Protein AF-A0A832W594-F1 (afdb_monomer)

Structure (mmCIF, N/CA/C/O backbone):
data_AF-A0A832W594-F1
#
_entry.id   AF-A0A832W594-F1
#
loop_
_atom_site.group_PDB
_atom_site.id
_atom_site.type_symbol
_atom_site.label_atom_id
_atom_site.label_alt_id
_atom_site.label_comp_id
_atom_site.label_asym_id
_atom_site.label_entity_id
_atom_site.label_seq_id
_atom_site.pdbx_PDB_ins_code
_atom_site.Cartn_x
_atom_site.Cartn_y
_atom_site.Cartn_z
_atom_site.occupancy
_atom_site.B_iso_or_equiv
_atom_site.auth_seq_id
_atom_site.auth_comp_id
_atom_site.auth_asym_id
_atom_site.auth_atom_id
_atom_site.pdbx_PDB_model_num
ATOM 1 N N . MET A 1 1 ? -27.368 4.954 18.594 1.00 45.09 1 MET A N 1
ATOM 2 C CA . MET A 1 1 ? -26.219 4.328 17.899 1.00 45.09 1 MET A CA 1
ATOM 3 C C . MET A 1 1 ? -24.942 4.750 18.614 1.00 45.09 1 MET A C 1
ATOM 5 O O . MET A 1 1 ? -24.707 5.948 18.713 1.00 45.09 1 MET A O 1
ATOM 9 N N . ARG A 1 2 ? -24.159 3.817 19.179 1.00 53.50 2 ARG A N 1
ATOM 10 C CA . ARG A 1 2 ? -22.839 4.149 19.746 1.00 53.50 2 ARG A CA 1
ATOM 11 C C . ARG A 1 2 ? -21.873 4.389 18.586 1.00 53.50 2 ARG A C 1
ATOM 13 O O . ARG A 1 2 ? -21.772 3.566 17.685 1.00 53.50 2 ARG A O 1
ATOM 20 N N . LYS A 1 3 ? -21.232 5.554 18.578 1.00 55.00 3 LYS A N 1
ATOM 21 C CA . LYS A 1 3 ? -20.225 5.933 17.589 1.00 55.00 3 LYS A CA 1
ATOM 22 C C . LYS A 1 3 ? -18.948 5.173 17.960 1.00 55.00 3 LYS A C 1
ATOM 24 O O . LYS A 1 3 ? -18.314 5.530 18.948 1.00 55.00 3 LYS A O 1
ATOM 29 N N . ASN A 1 4 ? -18.628 4.090 17.252 1.00 63.75 4 ASN A N 1
ATOM 30 C CA . ASN A 1 4 ? -17.365 3.381 17.467 1.00 63.75 4 ASN A CA 1
ATOM 31 C C . ASN A 1 4 ? -16.218 4.357 17.176 1.00 63.75 4 ASN A C 1
ATOM 33 O O . ASN A 1 4 ? -16.159 4.969 16.107 1.00 63.75 4 ASN A O 1
ATOM 37 N N . SER A 1 5 ? -15.368 4.575 18.176 1.00 72.69 5 SER A N 1
ATOM 38 C CA . SER A 1 5 ? -14.233 5.490 18.106 1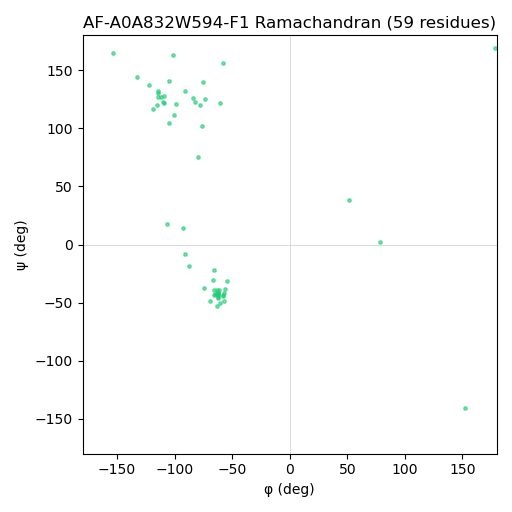.00 72.69 5 SER A CA 1
ATOM 39 C C . SER A 1 5 ? -13.082 4.805 17.372 1.00 72.69 5 SER A C 1
ATOM 41 O O . SER A 1 5 ? -12.117 4.370 17.998 1.00 72.69 5 SER A O 1
ATOM 43 N N . MET A 1 6 ? -13.187 4.702 16.046 1.00 86.62 6 MET A N 1
ATOM 44 C CA . MET A 1 6 ? -12.079 4.242 15.216 1.00 86.62 6 MET A CA 1
ATOM 45 C C . MET A 1 6 ? -11.068 5.379 15.030 1.00 86.62 6 MET A C 1
ATOM 47 O O . MET A 1 6 ? -11.390 6.418 14.449 1.00 86.62 6 MET A O 1
ATOM 51 N N . THR A 1 7 ? -9.831 5.154 15.461 1.00 93.19 7 THR A N 1
ATOM 52 C CA . THR A 1 7 ? -8.707 6.076 15.265 1.00 93.19 7 THR A CA 1
ATOM 53 C C . THR A 1 7 ? -7.734 5.482 14.255 1.00 93.19 7 THR A C 1
ATOM 55 O O . THR A 1 7 ? -7.279 4.348 14.415 1.00 93.19 7 THR A O 1
ATOM 58 N N . ILE A 1 8 ? -7.398 6.256 13.222 1.00 91.31 8 ILE A N 1
ATOM 59 C CA . ILE A 1 8 ? -6.400 5.890 12.212 1.00 91.31 8 ILE A CA 1
ATOM 60 C C . ILE A 1 8 ? -5.169 6.775 12.405 1.00 91.31 8 ILE A C 1
ATOM 62 O O . ILE A 1 8 ? -5.254 7.997 12.304 1.00 91.31 8 ILE A O 1
ATOM 66 N N . GLU A 1 9 ? -4.022 6.149 12.638 1.00 91.44 9 GLU A N 1
ATOM 67 C CA . GLU A 1 9 ? -2.718 6.791 12.785 1.00 91.44 9 GLU A CA 1
ATOM 68 C C . GLU A 1 9 ? -1.812 6.367 11.619 1.00 91.44 9 GLU A C 1
ATOM 70 O O . GLU A 1 9 ? -1.718 5.182 11.286 1.00 91.44 9 GLU A O 1
ATOM 75 N N . LYS A 1 10 ? -1.147 7.330 10.970 1.00 87.62 10 LYS A N 1
ATOM 76 C CA . LYS A 1 10 ? -0.136 7.034 9.945 1.00 87.62 10 LYS A CA 1
ATOM 77 C C . LYS A 1 10 ? 1.198 6.758 10.626 1.00 87.62 10 LYS A C 1
ATOM 79 O O . LYS A 1 10 ? 1.686 7.593 11.379 1.00 87.62 10 LYS A O 1
ATOM 84 N N . LEU A 1 11 ? 1.796 5.617 10.312 1.00 85.19 11 LEU A N 1
ATOM 85 C CA . LEU A 1 11 ? 3.136 5.244 10.744 1.00 85.19 11 LEU A CA 1
ATOM 86 C C . LEU A 1 11 ? 4.127 5.461 9.595 1.00 85.19 11 LEU A C 1
ATOM 88 O O . LEU A 1 11 ? 3.736 5.538 8.432 1.00 85.19 11 LEU A O 1
ATOM 92 N N . HIS A 1 12 ? 5.423 5.497 9.910 1.00 80.69 12 HIS A N 1
ATOM 93 C CA . HIS A 1 12 ? 6.471 5.542 8.885 1.00 80.69 12 HIS A CA 1
ATOM 94 C C . HIS A 1 12 ? 6.371 4.363 7.898 1.00 80.69 12 HIS A C 1
ATOM 96 O O . HIS A 1 12 ? 6.556 4.551 6.704 1.00 80.69 12 HIS A O 1
ATOM 102 N N . SER A 1 13 ? 6.029 3.170 8.391 1.00 82.00 13 SER A N 1
ATOM 103 C CA . SER A 1 13 ? 5.970 1.925 7.619 1.00 82.00 13 SER A CA 1
ATOM 104 C C . SER A 1 13 ? 4.546 1.436 7.330 1.00 82.00 13 SER A C 1
ATOM 106 O O . SER A 1 13 ? 4.362 0.257 7.027 1.00 82.00 13 SER A O 1
ATOM 108 N N . GLY A 1 14 ? 3.524 2.291 7.462 1.00 86.12 14 GLY A N 1
ATOM 109 C CA . GLY A 1 14 ? 2.143 1.893 7.183 1.00 86.12 14 GLY A CA 1
ATOM 110 C C . GLY A 1 14 ? 1.079 2.662 7.962 1.00 86.12 14 GLY A C 1
ATOM 111 O O . GLY A 1 14 ? 1.175 3.875 8.145 1.00 86.1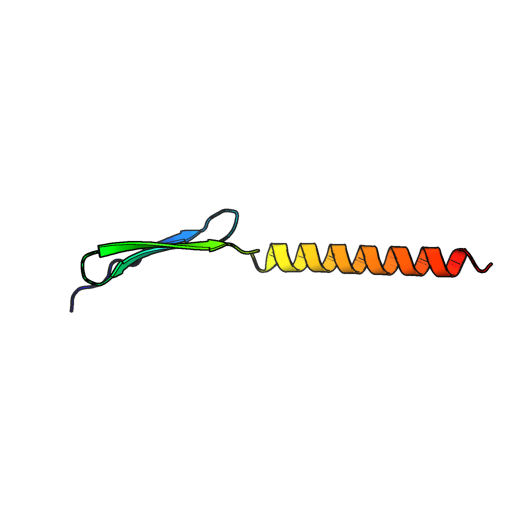2 14 GLY A O 1
ATOM 112 N N . ILE A 1 15 ? 0.032 1.964 8.405 1.00 90.25 15 ILE A N 1
ATOM 113 C CA . ILE A 1 15 ? -1.076 2.548 9.176 1.00 90.25 15 ILE A CA 1
ATOM 114 C C . ILE A 1 15 ? -1.402 1.698 10.405 1.00 90.25 15 ILE A C 1
ATOM 116 O O . ILE A 1 15 ? -1.369 0.467 10.357 1.00 90.25 15 ILE A O 1
ATOM 120 N N . LYS A 1 16 ? -1.763 2.362 11.500 1.00 92.12 16 LYS A N 1
ATOM 121 C CA . LYS A 1 16 ? -2.301 1.740 12.708 1.00 92.12 16 LYS A CA 1
ATOM 122 C C . LYS A 1 16 ? -3.761 2.129 12.859 1.00 92.12 16 LYS A C 1
ATOM 124 O O . LYS A 1 16 ? -4.104 3.309 12.853 1.00 92.12 16 LYS A O 1
ATOM 129 N N . ILE A 1 17 ? -4.617 1.129 13.013 1.00 93.31 17 ILE A N 1
ATOM 130 C CA . ILE A 1 17 ? -6.040 1.308 13.294 1.00 93.31 17 ILE A CA 1
ATOM 131 C C . ILE A 1 17 ? -6.294 0.845 14.723 1.00 93.31 17 ILE A C 1
ATOM 133 O O . ILE A 1 17 ? -5.999 -0.302 15.062 1.00 93.31 17 ILE A O 1
ATOM 137 N N . SER A 1 18 ? -6.836 1.733 15.550 1.00 94.75 18 SER A N 1
ATOM 138 C CA . SER A 1 18 ? -7.262 1.427 16.919 1.00 94.75 18 SER A CA 1
ATOM 139 C C . SER A 1 18 ? -8.777 1.566 17.008 1.00 94.75 18 SER A C 1
ATOM 141 O O . SER A 1 18 ? -9.314 2.567 16.536 1.00 94.75 18 SER A O 1
ATOM 143 N N . ASP A 1 19 ? -9.462 0.567 17.559 1.00 93.31 19 ASP A N 1
ATOM 144 C CA . ASP A 1 19 ? -10.929 0.547 17.636 1.00 93.31 19 ASP A CA 1
ATOM 145 C C . ASP A 1 19 ? -11.423 -0.299 18.825 1.00 93.31 19 ASP A C 1
ATOM 147 O O . ASP A 1 19 ? -10.662 -1.083 19.397 1.00 93.31 19 ASP A O 1
ATOM 151 N N . MET A 1 20 ? -12.700 -0.150 19.181 1.00 92.31 20 MET A N 1
ATOM 152 C CA . MET A 1 20 ? -13.407 -0.991 20.150 1.00 92.31 20 M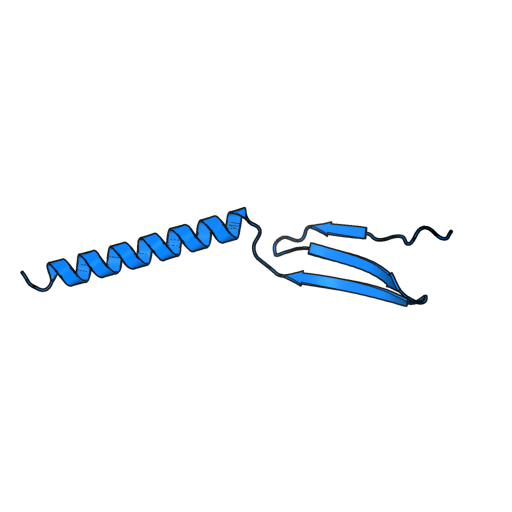ET A CA 1
ATOM 153 C C . MET A 1 20 ? -14.276 -2.014 19.411 1.00 92.31 20 MET A C 1
ATOM 155 O O . MET A 1 20 ? -15.286 -1.653 18.807 1.00 92.31 20 MET A O 1
ATOM 159 N N . VAL A 1 21 ? -13.914 -3.293 19.492 1.00 87.50 21 VAL A N 1
ATOM 160 C CA . VAL A 1 21 ? -14.655 -4.409 18.884 1.00 87.50 21 VAL A CA 1
ATOM 161 C C . VAL A 1 21 ? -15.175 -5.292 20.011 1.00 87.50 21 VAL A C 1
ATOM 163 O O . VAL A 1 21 ? -14.395 -5.753 20.836 1.00 87.50 21 VAL A O 1
ATOM 166 N N . ASP A 1 22 ? -16.496 -5.461 20.099 1.00 89.62 22 ASP A N 1
ATOM 167 C CA . ASP A 1 22 ? -17.162 -6.280 21.126 1.00 89.62 22 ASP A CA 1
ATOM 168 C C . ASP A 1 22 ? -16.745 -5.948 22.572 1.00 89.62 22 ASP A C 1
ATOM 170 O O . ASP A 1 22 ? -16.585 -6.813 23.428 1.00 89.62 22 ASP A O 1
ATOM 174 N N . GLY A 1 23 ? -16.548 -4.655 22.850 1.00 89.12 23 GLY A N 1
ATOM 175 C CA . GLY A 1 23 ? -16.132 -4.169 24.169 1.00 89.12 23 GLY A CA 1
ATOM 176 C C . GLY A 1 23 ? -14.641 -4.347 24.471 1.00 89.12 23 GLY A C 1
ATOM 177 O O . GLY A 1 23 ? -14.202 -3.952 25.549 1.00 89.12 23 GLY A O 1
ATOM 178 N N . GLN A 1 24 ? -13.857 -4.872 23.529 1.00 90.94 24 GLN A N 1
ATOM 179 C CA . GLN A 1 24 ? -12.409 -5.007 23.641 1.00 90.94 24 GLN A CA 1
ATOM 180 C C . GLN A 1 24 ? -11.691 -3.960 22.799 1.00 90.94 24 GLN A C 1
ATOM 182 O O . GLN A 1 24 ? -12.089 -3.656 21.673 1.00 90.94 24 GLN A O 1
ATOM 187 N N . PHE A 1 25 ? -10.601 -3.427 23.341 1.00 90.56 25 PHE A N 1
ATOM 188 C CA . PHE A 1 25 ? -9.746 -2.503 22.613 1.00 90.56 25 PHE A CA 1
ATOM 189 C C . PHE A 1 25 ? -8.775 -3.281 21.726 1.00 90.56 25 PHE A C 1
ATOM 191 O O . PHE A 1 25 ? -8.021 -4.125 22.212 1.00 90.56 25 PHE A O 1
ATOM 198 N N . VAL A 1 26 ? -8.799 -3.005 20.423 1.00 93.12 26 VAL A N 1
ATOM 199 C CA . VAL A 1 26 ? -8.015 -3.733 19.420 1.00 93.12 26 VAL A CA 1
ATOM 200 C C . VAL A 1 26 ? -7.116 -2.771 18.652 1.00 93.12 26 VAL A C 1
ATOM 202 O O . VAL A 1 26 ? -7.550 -1.709 18.204 1.00 93.12 26 VAL A O 1
ATOM 205 N N . HIS A 1 27 ? -5.868 -3.190 18.429 1.00 92.69 27 HIS A N 1
ATOM 206 C CA . HIS A 1 27 ? -4.911 -2.514 17.556 1.00 92.69 27 HIS A CA 1
ATOM 207 C C . HIS A 1 27 ? -4.570 -3.385 16.348 1.00 92.69 27 HIS A C 1
ATOM 209 O O . HIS A 1 27 ? -4.137 -4.526 16.499 1.00 92.69 27 HIS A O 1
ATOM 215 N N . ARG A 1 28 ? -4.720 -2.835 15.143 1.00 92.25 28 ARG A N 1
ATOM 216 C CA . ARG A 1 28 ? -4.343 -3.485 13.882 1.00 92.25 28 ARG A CA 1
ATOM 217 C C . ARG A 1 28 ? -3.283 -2.651 13.177 1.00 92.25 28 ARG A C 1
ATOM 219 O O . ARG A 1 28 ? -3.552 -1.516 12.789 1.00 92.25 28 ARG A O 1
ATOM 226 N N . ASN A 1 29 ? -2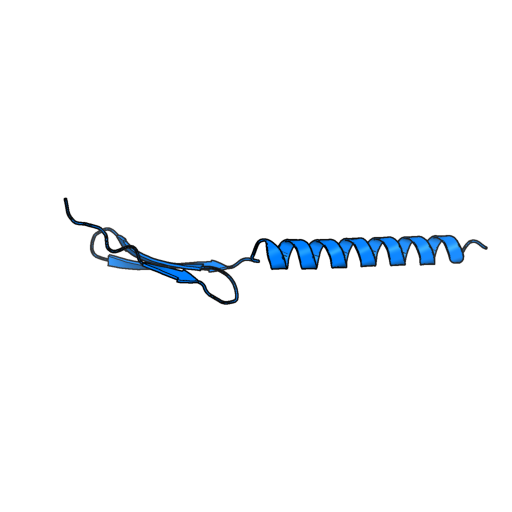.098 -3.229 13.007 1.00 91.81 29 ASN A N 1
ATOM 227 C CA . ASN A 1 29 ? -0.998 -2.616 12.272 1.00 91.81 29 ASN A CA 1
ATOM 228 C C . ASN A 1 29 ? -0.966 -3.185 10.855 1.00 91.81 29 ASN A C 1
ATOM 230 O O . ASN A 1 29 ? -0.791 -4.388 10.671 1.00 91.81 29 ASN A O 1
ATOM 234 N N . TYR A 1 30 ? -1.101 -2.316 9.862 1.00 88.00 30 TYR A N 1
ATOM 235 C CA . TYR A 1 30 ? -0.935 -2.662 8.458 1.00 88.00 30 TYR A CA 1
ATOM 236 C C . TYR A 1 30 ? 0.400 -2.102 8.004 1.00 88.00 30 TYR A C 1
ATOM 238 O O . TYR A 1 30 ? 0.542 -0.891 7.832 1.00 88.00 30 TYR A O 1
ATOM 246 N N . ILE A 1 31 ? 1.379 -2.989 7.856 1.00 89.00 31 ILE A N 1
ATOM 247 C CA . ILE A 1 31 ? 2.727 -2.641 7.420 1.00 89.00 31 ILE A CA 1
ATOM 248 C C . ILE A 1 31 ? 2.790 -2.755 5.902 1.00 89.00 31 ILE A C 1
ATOM 250 O O . ILE A 1 31 ? 2.345 -3.745 5.322 1.00 89.00 31 ILE A O 1
ATOM 254 N N . GLY A 1 32 ? 3.340 -1.741 5.253 1.00 85.69 32 GLY A N 1
ATOM 255 C CA . GLY A 1 32 ? 3.485 -1.713 3.811 1.00 85.69 32 GLY A CA 1
ATOM 256 C C . GLY A 1 32 ? 4.107 -0.414 3.334 1.00 85.69 32 GLY A C 1
ATOM 257 O O . GLY A 1 32 ? 4.245 0.555 4.076 1.00 85.69 32 GLY A O 1
ATOM 258 N N . TYR A 1 33 ? 4.474 -0.399 2.062 1.00 81.69 33 TYR A N 1
ATOM 259 C CA . TYR A 1 33 ? 4.976 0.806 1.428 1.00 81.69 33 TYR A CA 1
ATOM 260 C C . TYR A 1 33 ? 3.827 1.762 1.135 1.00 81.69 33 TYR A C 1
ATOM 262 O O . TYR A 1 33 ? 2.770 1.357 0.638 1.00 81.69 33 TYR A O 1
ATOM 270 N N . SER A 1 34 ? 4.055 3.053 1.350 1.00 77.38 34 SER A N 1
ATOM 271 C CA . SER A 1 34 ? 3.217 4.063 0.715 1.00 77.38 34 SER A CA 1
ATOM 272 C C . SER A 1 34 ? 3.265 3.896 -0.810 1.00 77.38 34 SER A C 1
ATOM 274 O O . SER A 1 34 ? 4.239 3.392 -1.379 1.00 77.38 34 SER A O 1
ATOM 276 N N . ALA A 1 35 ? 2.238 4.381 -1.512 1.00 81.81 35 ALA A N 1
ATOM 277 C CA . ALA A 1 35 ? 2.234 4.368 -2.976 1.00 81.81 35 ALA A CA 1
ATOM 278 C C . ALA A 1 35 ? 3.484 5.055 -3.572 1.00 81.81 35 ALA A C 1
ATOM 280 O O . ALA A 1 35 ? 3.964 4.667 -4.638 1.00 81.81 35 ALA A O 1
ATOM 281 N N . THR A 1 36 ? 4.025 6.063 -2.881 1.00 85.38 36 THR A N 1
ATOM 282 C CA . THR A 1 36 ? 5.251 6.772 -3.268 1.00 85.38 36 THR A CA 1
ATOM 283 C C . THR A 1 36 ? 6.490 5.888 -3.128 1.00 85.38 36 THR A C 1
ATOM 285 O O . THR A 1 36 ? 7.274 5.786 -4.073 1.00 85.38 36 THR A O 1
ATOM 288 N N . GLU A 1 37 ? 6.658 5.217 -1.989 1.00 84.06 37 GLU A N 1
ATOM 289 C CA . GLU A 1 37 ? 7.782 4.304 -1.747 1.00 84.06 37 GLU A CA 1
ATOM 290 C C . GLU A 1 37 ? 7.736 3.097 -2.682 1.00 84.06 37 GLU A C 1
ATOM 292 O O . GLU A 1 37 ? 8.749 2.760 -3.293 1.00 84.06 37 GLU A O 1
ATOM 297 N N . ALA A 1 38 ? 6.551 2.518 -2.897 1.00 88.44 38 ALA A N 1
ATOM 298 C CA . ALA A 1 38 ? 6.363 1.421 -3.842 1.00 88.44 38 ALA A CA 1
ATOM 299 C C . ALA A 1 38 ? 6.792 1.820 -5.267 1.00 88.44 38 ALA A C 1
ATOM 301 O O . ALA A 1 38 ? 7.528 1.088 -5.931 1.00 88.44 38 ALA A O 1
ATOM 302 N N . LYS A 1 39 ? 6.407 3.021 -5.729 1.00 93.56 39 LYS A N 1
ATOM 303 C CA . LYS A 1 39 ? 6.840 3.558 -7.033 1.00 93.56 39 LYS A CA 1
ATOM 304 C C . LYS A 1 39 ? 8.350 3.772 -7.100 1.00 93.56 39 LYS A C 1
ATOM 306 O O . LYS A 1 39 ? 8.944 3.526 -8.151 1.00 93.56 39 LYS A O 1
ATOM 311 N N . LYS A 1 40 ? 8.972 4.251 -6.018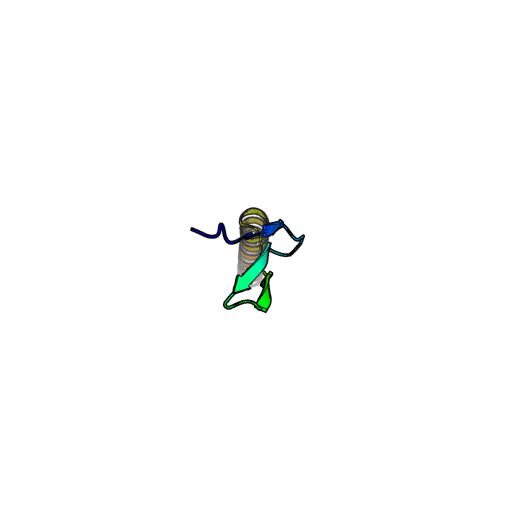 1.00 92.25 40 LYS A N 1
ATOM 312 C CA . LYS A 1 40 ? 10.427 4.441 -5.947 1.00 92.25 40 LYS A CA 1
ATOM 313 C C . LYS A 1 40 ? 11.153 3.101 -6.077 1.00 92.25 40 LYS A C 1
ATOM 315 O O . LYS A 1 40 ? 11.967 2.959 -6.988 1.00 92.25 40 LYS A O 1
ATOM 320 N N . LEU A 1 41 ? 10.789 2.122 -5.250 1.00 90.69 41 LEU A N 1
ATOM 321 C CA . LEU A 1 41 ? 11.377 0.779 -5.261 1.00 90.69 41 LEU A CA 1
ATOM 322 C C . LEU A 1 41 ? 11.218 0.105 -6.627 1.00 90.69 41 LEU A C 1
ATOM 324 O O . LEU A 1 41 ? 12.174 -0.446 -7.169 1.00 90.69 41 LEU A O 1
ATOM 328 N N . PHE A 1 42 ? 10.037 0.223 -7.240 1.00 94.56 42 PHE A N 1
ATOM 329 C CA . PHE A 1 42 ? 9.800 -0.320 -8.575 1.00 94.56 42 PHE A CA 1
ATOM 330 C C . PHE A 1 42 ? 10.705 0.322 -9.638 1.00 94.56 42 PHE A C 1
ATOM 332 O O . PHE A 1 42 ? 11.290 -0.373 -10.469 1.00 94.56 42 PHE A O 1
ATOM 339 N N . ARG A 1 43 ? 10.872 1.651 -9.610 1.00 95.31 43 ARG A N 1
ATOM 340 C CA . ARG A 1 43 ? 11.769 2.355 -10.543 1.00 95.31 43 ARG A CA 1
ATOM 341 C C . ARG A 1 43 ? 13.224 1.931 -10.367 1.00 95.31 43 ARG A C 1
ATOM 343 O O . ARG A 1 43 ? 13.920 1.763 -11.367 1.00 95.31 43 ARG A O 1
ATOM 350 N N . GLU A 1 44 ? 13.682 1.785 -9.128 1.00 94.56 44 GLU A N 1
ATOM 351 C CA . GLU A 1 44 ? 15.036 1.316 -8.819 1.00 94.56 44 GLU A CA 1
ATOM 352 C C . GLU A 1 44 ? 15.254 -0.106 -9.340 1.00 94.56 44 GLU A C 1
ATOM 354 O O . GLU A 1 44 ? 16.219 -0.346 -10.065 1.00 94.56 44 GLU A O 1
ATOM 359 N N . TYR A 1 45 ? 14.303 -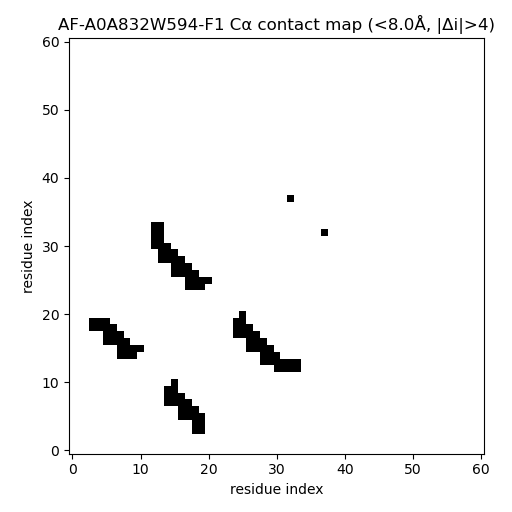1.010 -9.104 1.00 95.00 45 TYR A N 1
ATOM 360 C CA . TYR A 1 45 ? 14.341 -2.370 -9.640 1.00 95.00 45 TYR A CA 1
ATOM 361 C C . TYR A 1 45 ? 14.446 -2.399 -11.174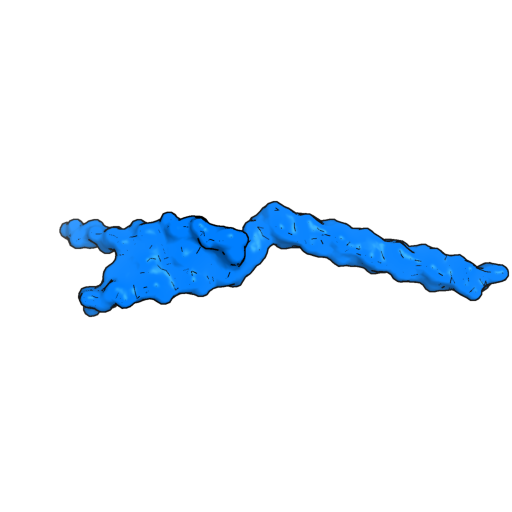 1.00 95.00 45 TYR A C 1
ATOM 363 O O . TYR A 1 45 ? 15.329 -3.056 -11.733 1.00 95.00 45 TYR A O 1
ATOM 371 N N . VAL A 1 46 ? 13.605 -1.628 -11.871 1.00 94.81 46 VAL A N 1
ATOM 372 C CA . VAL A 1 46 ? 13.635 -1.540 -13.342 1.00 94.81 46 VAL A CA 1
ATOM 373 C C . VAL A 1 46 ? 14.972 -0.988 -13.849 1.00 94.81 46 VAL A C 1
ATOM 375 O O . VAL A 1 46 ? 15.485 -1.469 -14.863 1.00 94.81 46 VAL A O 1
ATOM 378 N N . LYS A 1 47 ? 15.565 0.001 -13.165 1.00 93.62 47 LYS A N 1
ATOM 379 C CA . LYS A 1 47 ? 16.902 0.516 -13.512 1.00 93.62 47 LYS A CA 1
ATOM 380 C C . LYS A 1 47 ? 17.967 -0.572 -13.380 1.00 93.62 47 LYS A C 1
ATOM 382 O O . LYS A 1 47 ? 18.766 -0.733 -14.301 1.00 93.62 47 LYS A O 1
ATOM 387 N N . THR A 1 48 ? 17.937 -1.345 -12.297 1.00 92.38 48 THR A N 1
ATOM 388 C CA . THR A 1 48 ? 18.882 -2.448 -12.072 1.00 92.38 48 THR A CA 1
ATOM 389 C C . THR A 1 48 ? 18.763 -3.526 -13.149 1.00 92.38 48 THR A C 1
ATOM 391 O O . THR A 1 48 ? 19.782 -3.987 -13.661 1.00 92.38 48 THR A O 1
ATOM 394 N N . LEU A 1 49 ? 17.547 -3.889 -13.570 1.00 90.31 49 LEU A N 1
ATOM 395 C CA . LEU A 1 49 ? 17.353 -4.850 -14.664 1.00 90.31 49 LEU A CA 1
ATOM 396 C C . LEU A 1 49 ? 17.932 -4.357 -15.996 1.00 90.31 49 LEU A C 1
ATOM 398 O O . LEU A 1 49 ? 18.568 -5.125 -16.715 1.00 90.31 49 LEU A O 1
ATOM 402 N N . LYS A 1 50 ? 17.736 -3.074 -16.326 1.00 86.56 50 LYS A N 1
ATOM 403 C CA . LYS A 1 50 ? 18.290 -2.480 -17.553 1.00 86.56 50 LYS A CA 1
ATOM 404 C C . LYS A 1 50 ? 19.817 -2.427 -17.531 1.00 86.56 50 LYS A C 1
ATOM 406 O O . LYS A 1 50 ? 20.436 -2.667 -18.562 1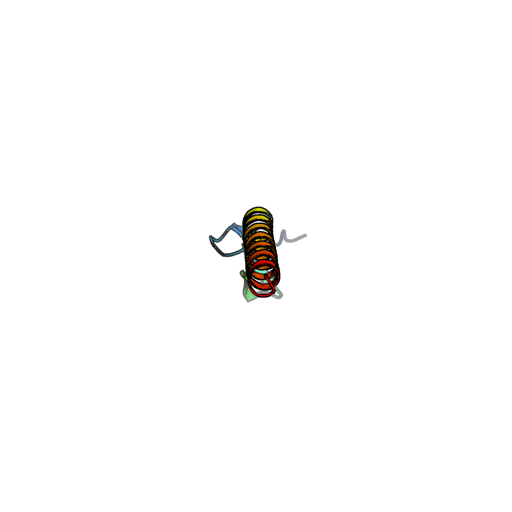.00 86.56 50 LYS A O 1
ATOM 411 N N . ALA A 1 51 ? 20.409 -2.116 -16.379 1.00 83.69 51 ALA A N 1
ATOM 412 C CA . ALA A 1 51 ? 21.859 -2.106 -16.216 1.00 83.69 51 ALA A CA 1
ATOM 413 C C . ALA A 1 51 ? 22.461 -3.503 -16.433 1.00 83.69 51 ALA A C 1
ATOM 415 O O . ALA A 1 51 ? 23.456 -3.623 -17.137 1.00 83.69 51 ALA A O 1
ATOM 416 N N . ARG A 1 52 ? 21.817 -4.556 -15.907 1.00 78.31 52 ARG A N 1
ATOM 417 C CA . ARG A 1 52 ? 22.252 -5.948 -16.120 1.00 78.31 52 ARG A CA 1
ATOM 418 C C . ARG A 1 52 ? 22.232 -6.336 -17.600 1.00 78.31 52 ARG A C 1
ATOM 420 O O . ARG A 1 52 ? 23.266 -6.725 -18.118 1.00 78.31 52 ARG A O 1
ATOM 427 N N . ARG A 1 53 ? 21.122 -6.083 -18.306 1.00 76.69 53 ARG A N 1
ATOM 428 C CA . ARG A 1 53 ? 21.017 -6.379 -19.750 1.00 76.69 53 ARG A CA 1
ATOM 429 C C . ARG A 1 53 ? 22.097 -5.696 -20.594 1.00 76.69 53 ARG A C 1
ATOM 431 O O . ARG A 1 53 ? 22.654 -6.319 -21.483 1.00 76.69 53 ARG A O 1
ATOM 438 N N . LYS A 1 54 ? 22.416 -4.428 -20.306 1.00 71.00 54 LYS A N 1
ATOM 439 C CA . LYS A 1 54 ? 23.486 -3.708 -21.019 1.00 71.00 54 LYS A CA 1
ATOM 440 C C . LYS A 1 54 ? 24.878 -4.281 -20.759 1.00 71.00 54 LYS A C 1
ATOM 442 O O . LYS A 1 54 ? 25.746 -4.145 -21.612 1.00 71.00 54 LYS A O 1
ATOM 447 N N . ASN A 1 55 ? 25.114 -4.844 -19.578 1.00 67.38 55 ASN A N 1
ATOM 448 C CA . ASN A 1 55 ? 26.393 -5.472 -19.269 1.00 67.38 55 ASN A CA 1
ATOM 449 C C . ASN A 1 55 ? 26.525 -6.819 -19.988 1.00 67.38 55 ASN A C 1
ATOM 451 O O . ASN A 1 55 ? 27.601 -7.105 -20.496 1.00 67.38 55 ASN A O 1
ATOM 455 N N . ASP A 1 56 ? 25.431 -7.577 -20.097 1.00 69.88 56 ASP A N 1
ATOM 456 C CA . ASP A 1 56 ? 25.407 -8.851 -20.822 1.00 69.88 56 ASP A CA 1
ATOM 457 C C . ASP A 1 56 ? 25.646 -8.637 -22.336 1.00 69.88 56 ASP A C 1
ATOM 459 O O . ASP A 1 56 ? 26.490 -9.299 -22.926 1.00 69.88 56 ASP A O 1
ATOM 463 N N . GLU A 1 57 ? 25.011 -7.630 -22.956 1.00 67.31 57 GLU A N 1
ATOM 464 C CA . GLU A 1 57 ? 25.195 -7.298 -24.388 1.00 67.31 57 GLU A CA 1
ATOM 465 C C . GLU A 1 57 ? 26.605 -6.785 -24.751 1.00 67.31 57 GLU A C 1
ATOM 467 O O . GLU A 1 57 ? 26.997 -6.821 -25.917 1.00 67.31 57 GLU A O 1
ATOM 472 N N . ASN A 1 58 ? 27.363 -6.273 -23.778 1.00 61.38 58 ASN A N 1
ATOM 473 C CA . ASN A 1 58 ? 28.728 -5.782 -23.994 1.00 61.38 58 ASN A CA 1
ATOM 474 C C . ASN A 1 58 ? 29.801 -6.860 -23.773 1.00 61.38 58 ASN A C 1
ATOM 476 O O . ASN A 1 58 ? 30.966 -6.585 -24.044 1.00 61.38 58 ASN A O 1
ATOM 480 N N . PHE A 1 59 ? 29.440 -8.044 -23.270 1.00 55.62 59 PHE A N 1
ATOM 481 C CA . PHE A 1 59 ? 30.380 -9.148 -23.043 1.00 55.62 59 PHE A CA 1
ATOM 482 C C . PHE A 1 59 ? 30.557 -10.044 -24.286 1.00 55.62 59 PHE A C 1
ATOM 484 O O . PHE A 1 59 ? 31.556 -10.747 -24.394 1.00 55.62 59 PHE A O 1
ATOM 491 N N . ASP A 1 60 ? 29.619 -9.974 -25.239 1.00 56.28 60 ASP A N 1
ATOM 492 C CA . ASP A 1 60 ? 29.614 -10.740 -26.498 1.00 56.28 60 ASP A CA 1
ATOM 493 C C . ASP A 1 60 ? 30.270 -9.992 -27.690 1.00 56.28 60 ASP A C 1
ATOM 495 O O . ASP A 1 60 ? 30.078 -10.373 -28.849 1.00 56.28 60 ASP A O 1
ATOM 499 N N . LYS A 1 61 ? 31.022 -8.911 -27.439 1.00 52.31 61 LYS A N 1
ATOM 500 C CA . LYS A 1 61 ? 31.794 -8.154 -28.446 1.00 52.31 61 LYS A CA 1
ATOM 501 C C . LYS A 1 61 ? 33.281 -8.177 -28.133 1.00 52.31 61 LYS A C 1
ATOM 503 O O . LYS A 1 61 ? 34.059 -8.239 -29.109 1.00 52.31 61 LYS A O 1
#

Sequence (61 aa):
MRKNSMTIEKLHSGIKISDMVDGQFVHRNYIGYSATEAKKLFREYVKTLKARRKNDENFDK

Solvent-accessible surface area (backbone atoms only — not comparable to full-atom values): 3755 Å² total; per-residue (Å²): 133,85,79,73,69,70,45,81,44,83,49,99,55,32,41,37,41,37,35,63,56,96,89,38,84,46,79,48,76,48,77,46,71,52,76,66,54,48,53,49,54,51,52,53,52,54,50,53,54,54,53,50,54,57,53,58,68,63,72,82,113

Mean predicted aligned error: 10.01 Å

Radius of gyration: 21.85 Å; Cα contacts (8 Å, |Δi|>4): 52; chains: 1; bounding box: 58×18×53 Å

Foldseek 3Di:
DDDWPWDWDADPQGIWIWTQDPNDIDIDGDGHDDPVRVVVVVVVVVVVVVVVVVVVVVVVD

Secondary structure (DSSP, 8-state):
------EEEEETTEEEEEEEETTEEEEEEEE---HHHHHHHHHHHHHHHHHHHHHHHTT--

Nearest PDB structures (foldseek):
  2ltr-assembly1_A  TM=4.664E-01  e=6.579E-01  Caenorhabditis elegans
  7kra-assembly1_A  TM=5.815E-01  e=2.911E+00  Saccharomyces cerevisiae
  1sfe-assembly1_A  TM=4.057E-01  e=2.736E+00  Escherichia coli B
  9asn-assembly1_B  TM=3.694E-01  e=5.410E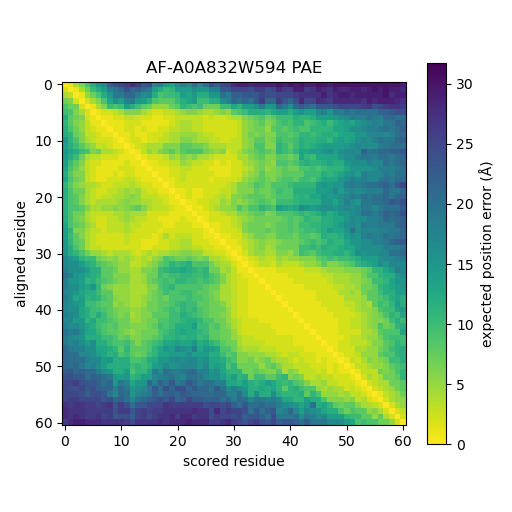+00  Homo sapiens

pLDDT: mean 83.0, std 12.89, range [45.09, 95.31]